Protein AF-A0A317AK28-F1 (afdb_monomer_lite)

Sequence (161 aa):
MSTTTSQIPTIPTRVSELSEKGQEAYKEDRDDYKLRLESYKIRERDYQEESNKISKMVEHILTTVTPHLQLSCCTENGTPRDWITALQDTVGVDEDEERARARERYQAALKPMRSTTNWETWLNEYDQAATRAETLEVAEVMQTQAVIDDFLGSVSKMAFY

Radius of gyration: 33.21 Å; chains: 1; bounding box: 74×64×80 Å

Organism: NCBI:txid45151

Secondary structure (DSSP, 8-state):
-------------SGGGS-HHHHHHHHHHHHHHHHHHHHHHHHHHHHHHHHHHHHHHHHHHHHHS-HHHHHHH--TT--HHHHHHHHHHHTT--HHHHHHHHHHHHHHHTSPPSSGGGHHHHHHHHHHHHHHHHHTT-TTTSSHHHHHHHHHHHHHTTTT-

Foldseek 3Di:
DDDPDPDDPDDDPDLVVDDPVSVVVVVVVVVVVVVVVVVVVVVVVVVVVVVVVQVVLVVVCVVPPDPLLCLVQVDPPDGSVSSVVSVVVCVPDDLVNQLVVLVVQLVVLLAADPDVVCVVVSVVSNVSSLVSNVSSPPPQSVDVVSSVVSNCNRVVVVVVD

Structure (mmCIF, N/CA/C/O backbone):
data_AF-A0A317AK28-F1
#
_entry.id   AF-A0A317AK28-F1
#
loop_
_atom_site.group_PDB
_atom_site.id
_atom_site.type_symbol
_atom_site.label_atom_id
_atom_site.label_alt_id
_atom_site.label_comp_id
_atom_site.label_asym_id
_atom_site.label_entity_id
_atom_site.label_seq_id
_atom_site.pdbx_PDB_ins_code
_atom_site.Cartn_x
_atom_site.Cartn_y
_atom_site.Cartn_z
_atom_site.occupancy
_atom_site.B_iso_or_equiv
_atom_site.auth_seq_id
_atom_site.auth_comp_id
_atom_site.auth_asym_id
_atom_site.auth_atom_id
_atom_site.pdbx_PDB_model_num
ATOM 1 N N . MET A 1 1 ? -48.627 47.868 46.925 1.00 38.31 1 MET A N 1
ATOM 2 C CA . MET A 1 1 ? -47.181 47.620 46.764 1.00 38.31 1 MET A CA 1
ATOM 3 C C . MET A 1 1 ? -47.005 46.126 46.585 1.00 38.31 1 MET A C 1
ATOM 5 O O . MET A 1 1 ? -47.265 45.399 47.532 1.00 38.31 1 MET A O 1
ATOM 9 N N . SER A 1 2 ? -46.664 45.675 45.379 1.00 40.75 2 SER A N 1
ATOM 10 C CA . SER A 1 2 ? -46.434 44.256 45.086 1.00 40.75 2 SER A CA 1
ATOM 11 C C . SER A 1 2 ? -44.983 44.108 44.659 1.00 40.75 2 SER A C 1
ATOM 13 O O . SER A 1 2 ? -44.612 44.515 43.563 1.00 40.75 2 SER A O 1
ATOM 15 N N . THR A 1 3 ? -44.143 43.611 45.560 1.00 40.59 3 THR A N 1
ATOM 16 C CA . THR A 1 3 ? -42.749 43.280 45.266 1.00 40.59 3 THR A CA 1
ATOM 17 C C . THR A 1 3 ? -42.708 41.876 44.682 1.00 40.59 3 THR A C 1
ATOM 19 O O . THR A 1 3 ? -42.797 40.889 45.409 1.00 40.59 3 THR A O 1
ATOM 22 N N . THR A 1 4 ? -42.612 41.788 43.357 1.00 46.34 4 THR A N 1
ATOM 23 C CA . THR A 1 4 ? -42.329 40.539 42.647 1.00 46.34 4 THR A CA 1
ATOM 24 C C . THR A 1 4 ? -40.865 40.183 42.886 1.00 46.34 4 THR A C 1
ATOM 26 O O . THR A 1 4 ? -39.969 40.724 42.240 1.00 46.34 4 THR A O 1
ATOM 29 N N . THR A 1 5 ? -40.604 39.305 43.853 1.00 51.06 5 THR A N 1
ATOM 30 C CA . THR A 1 5 ? -39.275 38.724 44.059 1.00 51.06 5 THR A CA 1
ATOM 31 C C . THR A 1 5 ? -38.961 37.819 42.871 1.00 51.06 5 THR A C 1
ATOM 33 O O . THR A 1 5 ? -39.520 36.732 42.745 1.00 51.06 5 THR A O 1
ATOM 36 N N . SER A 1 6 ? -38.086 38.282 41.980 1.00 48.97 6 SER A N 1
ATOM 37 C CA . SER A 1 6 ? -37.536 37.482 40.886 1.00 48.97 6 SER A CA 1
ATOM 38 C C . SER A 1 6 ? -36.664 36.372 41.481 1.00 48.97 6 SER A C 1
ATOM 40 O O . SER A 1 6 ? -35.511 36.610 41.835 1.00 48.97 6 SER A O 1
ATOM 42 N N . GLN A 1 7 ? -37.220 35.169 41.648 1.00 58.59 7 GLN A N 1
ATOM 43 C CA . GLN A 1 7 ? -36.444 33.989 42.028 1.00 58.59 7 GLN A CA 1
ATOM 44 C C . GLN A 1 7 ? -35.518 33.620 40.868 1.00 58.59 7 GLN A C 1
ATOM 46 O O . GLN A 1 7 ? -35.971 33.247 39.788 1.00 58.59 7 GLN A O 1
ATOM 51 N N . ILE A 1 8 ? -34.212 33.751 41.091 1.00 62.38 8 ILE A N 1
ATOM 52 C CA . ILE A 1 8 ? -33.196 33.195 40.197 1.00 62.38 8 ILE A CA 1
ATOM 53 C C . ILE A 1 8 ? -33.396 31.671 40.200 1.00 62.38 8 ILE A C 1
ATOM 55 O O . ILE A 1 8 ? -33.466 31.098 41.290 1.00 62.38 8 ILE A O 1
ATOM 59 N N . PRO A 1 9 ? -33.511 31.000 39.038 1.00 66.25 9 PRO A N 1
ATOM 60 C CA . PRO A 1 9 ? -33.654 29.552 39.002 1.00 66.25 9 PRO A CA 1
ATOM 61 C C . PRO A 1 9 ? -32.407 28.906 39.607 1.00 66.25 9 PRO A C 1
ATOM 63 O O . PRO A 1 9 ? -31.311 29.011 39.054 1.00 66.25 9 PRO A O 1
ATOM 66 N N . THR A 1 10 ? -32.559 28.263 40.760 1.00 75.19 10 THR A N 1
ATOM 67 C CA . THR A 1 10 ? -31.482 27.493 41.381 1.00 75.19 10 THR A CA 1
ATOM 68 C C . THR A 1 10 ? -31.219 26.267 40.512 1.00 75.19 10 THR A C 1
ATOM 70 O O . THR A 1 10 ? -32.063 25.376 40.435 1.00 75.19 10 THR A O 1
ATOM 73 N N . ILE A 1 11 ? -30.078 26.232 39.821 1.00 82.00 11 ILE A N 1
ATOM 74 C CA . ILE A 1 11 ? -29.665 25.073 39.021 1.00 82.00 11 ILE A CA 1
ATOM 75 C C . ILE A 1 11 ? -29.180 23.983 39.991 1.00 82.00 11 ILE A C 1
ATOM 77 O O . ILE A 1 11 ? -28.231 24.241 40.736 1.00 82.00 11 ILE A O 1
ATOM 81 N N . PRO A 1 12 ? -29.795 22.787 40.002 1.00 83.06 12 PRO A N 1
ATOM 82 C CA . PRO A 1 12 ? -29.361 21.688 40.856 1.00 83.06 12 PRO A CA 1
ATOM 83 C C . PRO A 1 12 ? -27.928 21.264 40.521 1.00 83.06 12 PRO A C 1
ATOM 85 O O . PRO A 1 12 ? -27.596 21.025 39.361 1.00 83.06 12 PRO A O 1
ATOM 88 N N . THR A 1 13 ? -27.085 21.141 41.541 1.00 87.06 13 THR A N 1
ATOM 89 C CA . THR A 1 13 ? -25.691 20.674 41.416 1.00 87.06 13 THR A CA 1
ATOM 90 C C . THR A 1 13 ? -25.499 19.258 41.947 1.00 87.06 13 THR A C 1
ATOM 92 O O . THR A 1 13 ? -24.491 18.612 41.658 1.00 87.06 13 THR A O 1
ATOM 95 N N . ARG A 1 14 ? -26.471 18.751 42.714 1.00 86.38 14 ARG A N 1
ATOM 96 C CA . ARG A 1 14 ? -26.473 17.395 43.270 1.00 86.38 14 ARG A CA 1
ATOM 97 C C . ARG A 1 14 ? -27.737 16.657 42.861 1.00 86.38 14 ARG A C 1
ATOM 99 O O . ARG A 1 14 ? -28.815 17.233 42.820 1.00 86.38 14 ARG A O 1
ATOM 106 N N . VAL A 1 15 ? -27.624 15.346 42.650 1.00 86.56 15 VAL A N 1
ATOM 107 C CA . VAL A 1 15 ? -28.773 14.483 42.308 1.00 86.56 15 VAL A CA 1
ATOM 108 C C . VAL A 1 15 ? -29.871 14.565 43.374 1.00 86.56 15 VAL A C 1
ATOM 110 O O . VAL A 1 15 ? -31.049 14.581 43.044 1.00 86.56 15 VAL A O 1
ATOM 113 N N . SER A 1 16 ? -29.494 14.703 44.649 1.00 89.19 16 SER A N 1
ATOM 114 C CA . SER A 1 16 ? -30.432 14.863 45.769 1.00 89.19 16 SER A CA 1
ATOM 115 C C . SER A 1 16 ? -31.263 16.152 45.720 1.00 89.19 16 SER A C 1
ATOM 117 O O . SER A 1 16 ? -32.258 16.246 46.426 1.00 89.19 16 SER A O 1
ATOM 119 N N . GLU A 1 17 ? -30.851 17.150 44.932 1.00 90.81 17 GLU A N 1
ATOM 120 C CA . GLU A 1 17 ? -31.574 18.417 44.739 1.00 90.81 17 GLU A CA 1
ATOM 121 C C . GLU A 1 17 ? -32.626 18.315 43.617 1.00 90.81 17 GLU A C 1
ATOM 123 O O . GLU A 1 17 ? -33.400 19.248 43.407 1.00 90.81 17 GLU A O 1
ATOM 128 N N . LEU A 1 18 ? -32.672 17.187 42.895 1.00 89.81 18 LEU A N 1
ATOM 129 C CA . LEU A 1 18 ? -33.685 16.900 41.882 1.00 89.81 18 LEU A CA 1
ATOM 130 C C . LEU A 1 18 ? -34.970 16.366 42.528 1.00 89.81 18 LEU A C 1
ATOM 132 O O . LEU A 1 18 ? -34.937 15.700 43.565 1.00 89.81 18 LEU A O 1
ATOM 136 N N . SER A 1 19 ? -36.104 16.596 41.862 1.00 92.81 19 SER A N 1
ATOM 137 C CA . SER A 1 19 ? -37.358 15.896 42.168 1.00 92.81 19 SER A CA 1
ATOM 138 C C . SER A 1 19 ? -37.204 14.385 41.964 1.00 92.81 19 SER A C 1
ATOM 140 O O . SER A 1 19 ? -36.324 13.960 41.220 1.00 92.81 19 SER A O 1
ATOM 142 N N . GLU A 1 20 ? -38.081 13.561 42.546 1.00 92.19 20 GLU A N 1
ATOM 143 C CA . GLU A 1 20 ? -38.042 12.096 42.352 1.00 92.19 20 GLU A CA 1
ATOM 144 C C . GLU A 1 20 ? -38.004 11.701 40.872 1.00 92.19 20 GLU A C 1
ATOM 146 O O . GLU A 1 20 ? -37.146 10.925 40.459 1.00 92.19 20 GLU A O 1
ATOM 151 N N . LYS A 1 21 ? -38.855 12.322 40.045 1.00 93.44 21 LYS A N 1
ATOM 152 C CA . LYS A 1 21 ? -38.852 12.100 38.593 1.00 93.44 21 LYS A CA 1
ATOM 153 C C . LYS A 1 21 ? -37.516 12.492 37.946 1.00 93.44 21 LYS A C 1
ATOM 155 O O . LYS A 1 21 ? -37.061 11.829 37.021 1.00 93.44 21 LYS A O 1
ATOM 160 N N . GLY A 1 22 ? -36.888 13.570 38.420 1.00 92.31 22 GLY A N 1
ATOM 161 C CA . GLY A 1 22 ? -35.566 13.991 37.954 1.00 92.31 22 GLY A CA 1
ATOM 162 C C . GLY A 1 22 ? -34.452 13.033 38.384 1.00 92.31 22 GLY A C 1
ATOM 163 O O . GLY A 1 22 ? -33.542 12.774 37.604 1.00 92.31 22 GLY A O 1
ATOM 164 N N . GLN A 1 23 ? -34.536 12.469 39.591 1.00 94.12 23 GLN A N 1
ATOM 165 C CA . GLN A 1 23 ? -33.597 11.454 40.076 1.00 94.12 23 GLN A CA 1
ATOM 166 C C . GLN A 1 23 ? -33.708 10.154 39.272 1.00 94.12 23 GLN A C 1
ATOM 168 O O . GLN A 1 23 ? -32.688 9.542 38.955 1.00 94.12 23 GLN A O 1
ATOM 173 N N . GLU A 1 24 ? -34.930 9.752 38.919 1.00 94.69 24 GLU A N 1
ATOM 174 C CA . GLU A 1 24 ? -35.192 8.571 38.096 1.00 94.69 24 GLU A CA 1
ATOM 175 C C . GLU A 1 24 ? -34.666 8.746 36.665 1.00 94.69 24 GLU A C 1
ATOM 177 O O . GLU A 1 24 ? -33.886 7.912 36.209 1.00 94.69 24 GLU A O 1
ATOM 182 N N . ALA A 1 25 ? -34.974 9.873 36.012 1.00 93.56 25 ALA A N 1
ATOM 183 C CA . ALA A 1 25 ? -34.450 10.189 34.680 1.00 93.56 25 ALA A CA 1
ATOM 184 C C . ALA A 1 25 ? -32.912 10.261 34.665 1.00 93.56 25 ALA A C 1
ATOM 186 O O . ALA A 1 25 ? -32.266 9.670 33.806 1.00 93.56 25 ALA A O 1
ATOM 187 N N . TYR A 1 26 ? -32.304 10.908 35.668 1.00 93.94 26 TYR A N 1
ATOM 188 C CA . TYR A 1 26 ? -30.846 10.954 35.797 1.00 93.94 26 TYR A CA 1
ATOM 189 C C . TYR A 1 26 ? -30.231 9.556 35.942 1.00 93.94 26 TYR A C 1
ATOM 191 O O . TYR A 1 26 ? -29.158 9.283 35.403 1.00 93.94 26 TYR A O 1
ATOM 199 N N . LYS A 1 27 ? -30.884 8.662 36.694 1.00 95.31 27 LYS A N 1
ATOM 200 C CA . LYS A 1 27 ? -30.418 7.285 36.870 1.00 95.31 27 LYS A CA 1
ATOM 201 C C . LYS A 1 27 ? -30.471 6.512 35.550 1.00 95.31 27 LYS A C 1
ATOM 203 O O . LYS A 1 27 ? -29.493 5.836 35.239 1.00 95.31 27 LYS A O 1
ATOM 208 N N . GLU A 1 28 ? -31.564 6.632 34.801 1.00 95.81 28 GLU A N 1
ATOM 209 C CA . GLU A 1 28 ? -31.724 6.014 33.480 1.00 95.81 28 GLU A CA 1
ATOM 210 C C . GLU A 1 28 ? -30.647 6.508 32.504 1.00 95.81 28 GLU A C 1
ATOM 212 O O . GLU A 1 28 ? -29.899 5.696 31.957 1.00 95.81 28 GLU A O 1
ATOM 217 N N . ASP A 1 29 ? -30.473 7.829 32.393 1.00 96.62 29 ASP A N 1
ATOM 218 C CA . ASP A 1 29 ? -29.443 8.436 31.548 1.00 96.62 29 ASP A CA 1
ATOM 219 C C . ASP A 1 29 ? -28.045 7.950 31.939 1.00 96.62 29 ASP A C 1
ATOM 221 O O . ASP A 1 29 ? -27.254 7.546 31.088 1.00 96.62 29 ASP A O 1
ATOM 225 N N . ARG A 1 30 ? -27.718 7.957 33.236 1.00 95.69 30 ARG A N 1
ATOM 226 C CA . ARG A 1 30 ? -26.416 7.499 33.739 1.00 95.69 30 ARG A CA 1
ATOM 227 C C . ARG A 1 30 ? -26.151 6.042 33.364 1.00 95.69 30 ARG A C 1
ATOM 229 O O . ARG A 1 30 ? -25.022 5.708 32.998 1.00 95.69 30 ARG A O 1
ATOM 236 N N . ASP A 1 31 ? -27.153 5.179 33.490 1.00 96.94 31 ASP A N 1
ATOM 237 C CA . ASP A 1 31 ? -27.016 3.755 33.191 1.00 96.94 31 ASP A CA 1
ATOM 238 C C . ASP A 1 31 ? -26.850 3.528 31.673 1.00 96.94 31 ASP A C 1
ATOM 240 O O . ASP A 1 31 ? -25.971 2.763 31.265 1.00 96.94 31 ASP A O 1
ATOM 244 N N . ASP A 1 32 ? -27.573 4.279 30.836 1.00 97.56 32 ASP A N 1
ATOM 245 C CA . ASP A 1 32 ? -27.404 4.282 29.376 1.00 97.56 32 ASP A CA 1
ATOM 246 C C . ASP A 1 32 ? -26.029 4.833 28.942 1.00 97.56 32 ASP A C 1
ATOM 248 O O . ASP A 1 32 ? -25.324 4.231 28.127 1.00 97.56 32 ASP A O 1
ATOM 252 N N . TYR A 1 33 ? -25.567 5.939 29.532 1.00 97.44 33 TYR A N 1
ATOM 253 C CA . TYR A 1 33 ? -24.215 6.462 29.302 1.00 97.44 33 TYR A CA 1
ATOM 254 C C . TYR A 1 33 ? -23.136 5.453 29.686 1.00 97.44 33 TYR A C 1
ATOM 256 O O . TYR A 1 33 ? -22.165 5.280 28.946 1.00 97.44 33 TYR A O 1
ATOM 264 N N . LYS A 1 34 ? -23.301 4.761 30.818 1.00 97.75 34 LYS A N 1
ATOM 265 C CA . LYS A 1 34 ? -22.362 3.726 31.254 1.00 97.75 34 LYS A CA 1
ATOM 266 C C . LYS A 1 34 ? -22.296 2.588 30.237 1.00 97.75 34 LYS A C 1
ATOM 268 O O . LYS A 1 34 ? -21.198 2.175 29.872 1.00 97.75 34 LYS A O 1
ATOM 273 N N . LEU A 1 35 ? -23.441 2.120 29.739 1.00 97.75 35 LEU A N 1
ATOM 274 C CA . LEU A 1 35 ? -23.490 1.077 28.714 1.00 97.75 35 LEU A CA 1
ATOM 275 C C . LEU A 1 35 ? -22.810 1.523 27.410 1.00 97.75 35 LEU A C 1
ATOM 277 O O . LEU A 1 35 ? -22.002 0.782 26.844 1.00 97.75 35 LEU A O 1
ATOM 281 N N . ARG A 1 36 ? -23.083 2.752 26.953 1.00 97.81 36 ARG A N 1
ATOM 282 C CA . ARG A 1 36 ? -22.452 3.328 25.755 1.00 97.81 36 ARG A CA 1
ATOM 283 C C . ARG A 1 36 ? -20.938 3.460 25.902 1.00 97.81 36 ARG A C 1
ATOM 285 O O . ARG A 1 36 ? -20.214 3.158 24.953 1.00 97.81 36 ARG A O 1
ATOM 292 N N . LEU A 1 37 ? -20.461 3.857 27.081 1.00 97.75 37 LEU A N 1
ATOM 293 C CA . LEU A 1 37 ? -19.033 3.948 27.378 1.00 97.75 37 LEU A CA 1
ATOM 294 C C . LEU A 1 37 ? -18.354 2.574 27.323 1.00 97.75 37 LEU A C 1
ATOM 296 O O . LEU A 1 37 ? -17.290 2.449 26.723 1.00 97.75 37 LEU A O 1
ATOM 300 N N . GLU A 1 38 ? -18.969 1.534 27.890 1.00 98.12 38 GLU A N 1
ATOM 301 C CA . GLU A 1 38 ? -18.425 0.171 27.808 1.00 98.12 38 GLU A CA 1
ATOM 302 C C . GLU A 1 38 ? -18.409 -0.356 26.362 1.00 98.12 38 GLU A C 1
ATOM 304 O O . GLU A 1 38 ? -17.408 -0.915 25.916 1.00 98.12 38 GLU A O 1
ATOM 309 N N . SER A 1 39 ? -19.458 -0.091 25.574 1.00 97.81 39 SER A N 1
ATOM 310 C CA . SER A 1 39 ? -19.471 -0.408 24.136 1.00 97.81 39 SER A CA 1
ATOM 311 C C . SER A 1 39 ? -18.377 0.334 23.359 1.00 97.81 39 SER A C 1
ATOM 313 O O . SER A 1 39 ? -17.775 -0.222 22.438 1.00 97.81 39 SER A O 1
ATOM 315 N N . TYR A 1 40 ? -18.105 1.593 23.705 1.00 98.12 40 TYR A N 1
ATOM 316 C CA . TYR A 1 40 ? -17.019 2.356 23.097 1.00 98.12 40 TYR A CA 1
ATOM 317 C C . TYR A 1 40 ? -15.650 1.746 23.419 1.00 98.12 40 TYR A C 1
ATOM 319 O O . TYR A 1 40 ? -14.883 1.502 22.494 1.00 98.12 40 TYR A O 1
ATOM 327 N N . LYS A 1 41 ? -15.376 1.408 24.686 1.00 98.12 41 LYS A N 1
ATOM 328 C CA . LYS A 1 41 ? -14.111 0.767 25.093 1.00 98.12 41 LYS A CA 1
ATOM 329 C C . LYS A 1 41 ? -13.852 -0.546 24.355 1.00 98.12 41 LYS A C 1
ATOM 331 O O . LYS A 1 41 ? -12.720 -0.822 23.974 1.00 98.12 41 LYS A O 1
ATOM 336 N N . ILE A 1 42 ? -14.897 -1.352 24.148 1.00 98.19 42 ILE A N 1
ATOM 337 C CA . ILE A 1 42 ? -14.797 -2.595 23.371 1.00 98.19 42 ILE A CA 1
ATOM 338 C C . ILE A 1 42 ? -14.382 -2.282 21.930 1.00 98.19 42 ILE A C 1
ATOM 340 O O . ILE A 1 42 ? -13.407 -2.846 21.448 1.00 98.19 42 ILE A O 1
ATOM 344 N N . ARG A 1 43 ? -15.063 -1.337 21.269 1.00 98.00 43 ARG A N 1
ATOM 345 C CA . ARG A 1 43 ? -14.742 -0.944 19.886 1.00 98.00 43 ARG A CA 1
ATOM 346 C C . ARG A 1 43 ? -13.344 -0.350 19.746 1.00 98.00 43 ARG A C 1
ATOM 348 O O . ARG A 1 43 ? -12.658 -0.649 18.779 1.00 98.00 43 ARG A O 1
ATOM 355 N N . GLU A 1 44 ? -12.925 0.474 20.699 1.00 98.00 44 GLU A N 1
ATOM 356 C CA . GLU A 1 44 ? -11.584 1.061 20.728 1.00 98.00 44 GLU A CA 1
ATOM 357 C C . GLU A 1 44 ? -10.505 -0.019 20.864 1.00 98.00 44 GLU A C 1
ATOM 359 O O . GLU A 1 44 ? -9.527 -0.013 20.117 1.00 98.00 44 GLU A O 1
ATOM 364 N N . ARG A 1 45 ? -10.712 -0.995 21.757 1.00 98.19 45 ARG A N 1
ATOM 365 C CA . ARG A 1 45 ? -9.824 -2.155 21.879 1.00 98.19 45 ARG A CA 1
ATOM 366 C C . ARG A 1 45 ? -9.770 -2.952 20.576 1.00 98.19 45 ARG A C 1
ATOM 368 O O . ARG A 1 45 ? -8.676 -3.249 20.108 1.00 98.19 45 ARG A O 1
ATOM 375 N N . ASP A 1 46 ? -10.920 -3.284 19.996 1.00 98.00 46 ASP A N 1
ATOM 376 C CA . ASP A 1 46 ? -10.990 -4.095 18.776 1.00 98.00 46 ASP A CA 1
ATOM 377 C C . ASP A 1 46 ? -10.300 -3.376 17.598 1.00 98.00 46 ASP A C 1
ATOM 379 O O . ASP A 1 46 ? -9.517 -3.986 16.869 1.00 98.00 46 ASP A O 1
ATOM 383 N N . TYR A 1 47 ? -10.495 -2.058 17.479 1.00 98.12 47 TYR A N 1
ATOM 384 C CA . TYR A 1 47 ? -9.787 -1.213 16.515 1.00 98.12 47 TYR A CA 1
ATOM 385 C C . TYR A 1 47 ? -8.270 -1.227 16.737 1.00 98.12 47 TYR A C 1
ATOM 387 O O . TYR A 1 47 ? -7.501 -1.393 15.789 1.00 98.12 47 TYR A O 1
ATOM 395 N N . GLN A 1 48 ? -7.817 -1.086 17.986 1.00 98.06 48 GLN A N 1
ATOM 396 C CA . GLN A 1 48 ? -6.391 -1.115 18.298 1.00 98.06 48 GLN A CA 1
ATOM 397 C C . GLN A 1 48 ? -5.770 -2.478 17.967 1.00 98.06 48 GLN A C 1
ATOM 399 O O . GLN A 1 48 ? -4.650 -2.545 17.458 1.00 98.06 48 GLN A O 1
ATOM 404 N N . GLU A 1 49 ? -6.484 -3.573 18.230 1.00 97.94 49 GLU A N 1
ATOM 405 C CA . GLU A 1 49 ? -6.047 -4.918 17.859 1.00 97.94 49 GLU A CA 1
ATOM 406 C C . GLU A 1 49 ? -5.932 -5.093 16.342 1.00 97.94 49 GLU A C 1
ATOM 408 O O . GLU A 1 49 ? -4.949 -5.672 15.872 1.00 97.94 49 GLU A O 1
ATOM 413 N N . GLU A 1 50 ? -6.904 -4.602 15.573 1.00 96.88 50 GLU A N 1
ATOM 414 C CA . GLU A 1 50 ? -6.874 -4.649 14.109 1.00 96.88 50 GLU A CA 1
ATOM 415 C C . GLU A 1 50 ? -5.726 -3.806 13.541 1.00 96.88 50 GLU A C 1
ATOM 417 O O . GLU A 1 50 ? -4.917 -4.309 12.760 1.00 96.88 50 GLU A O 1
ATOM 422 N N . SER A 1 51 ? -5.582 -2.567 14.013 1.00 96.56 51 SER A N 1
ATOM 423 C CA . SER A 1 51 ? -4.492 -1.664 13.632 1.00 96.56 51 SER A CA 1
ATOM 424 C C . SER A 1 51 ? -3.112 -2.277 13.905 1.00 96.56 51 SER A C 1
ATOM 426 O O . SER A 1 51 ? -2.228 -2.280 13.041 1.00 96.56 51 SER A O 1
ATOM 428 N N . ASN A 1 52 ? -2.938 -2.904 15.073 1.00 97.50 52 ASN A N 1
ATOM 429 C CA . ASN A 1 52 ? -1.707 -3.613 15.414 1.00 97.50 52 ASN A CA 1
ATOM 430 C C . ASN A 1 52 ? -1.441 -4.806 14.479 1.00 97.50 52 ASN A C 1
ATOM 432 O O . ASN A 1 52 ? -0.290 -5.056 14.117 1.00 97.50 52 ASN A O 1
ATOM 436 N N . LYS A 1 53 ? -2.477 -5.562 14.087 1.00 96.00 53 LYS A N 1
ATOM 437 C CA . LYS A 1 53 ? -2.337 -6.693 13.149 1.00 96.00 53 L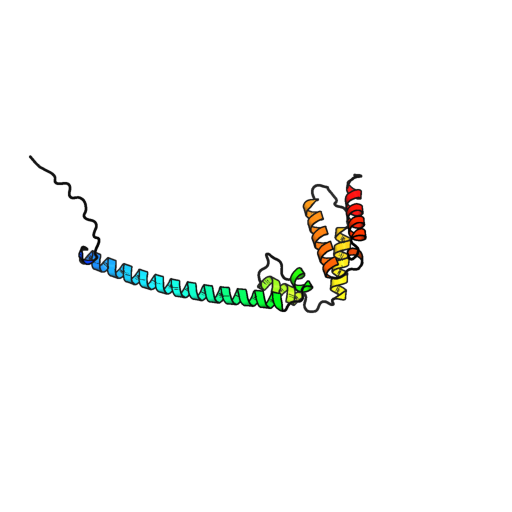YS A CA 1
ATOM 438 C C . LYS A 1 53 ? -1.934 -6.216 11.755 1.00 96.00 53 LYS A C 1
ATOM 440 O O . LYS A 1 53 ? -1.023 -6.798 11.171 1.00 96.00 53 LYS A O 1
ATOM 445 N N . ILE A 1 54 ? -2.561 -5.150 11.253 1.00 95.12 54 ILE A N 1
ATOM 446 C CA . ILE A 1 54 ? -2.212 -4.539 9.961 1.00 95.12 54 ILE A CA 1
ATOM 447 C C . ILE A 1 54 ? -0.764 -4.047 9.987 1.00 95.12 54 ILE A C 1
ATOM 449 O O . ILE A 1 54 ? -0.003 -4.357 9.075 1.00 95.12 54 ILE A O 1
ATOM 453 N N . SER A 1 55 ? -0.360 -3.360 11.057 1.00 95.44 55 SER A N 1
ATOM 454 C CA . SER A 1 55 ? 1.007 -2.846 11.203 1.00 95.44 55 SER A CA 1
ATOM 455 C C . SER A 1 55 ? 2.047 -3.970 11.159 1.00 95.44 55 SER A C 1
ATOM 457 O O . SER A 1 55 ? 3.013 -3.885 10.407 1.00 95.44 55 SER A O 1
ATOM 459 N N . LYS A 1 56 ? 1.811 -5.071 11.888 1.00 96.25 56 LYS A N 1
ATOM 460 C CA . LYS A 1 56 ? 2.680 -6.262 11.857 1.00 96.25 56 LYS A CA 1
ATOM 461 C C . LYS A 1 56 ? 2.726 -6.930 10.484 1.00 96.25 56 LYS A C 1
ATOM 463 O O . LYS A 1 56 ? 3.769 -7.434 10.087 1.00 96.25 56 LYS A O 1
ATOM 468 N N . MET A 1 57 ? 1.603 -6.965 9.767 1.00 94.44 57 MET A N 1
ATOM 469 C CA . MET A 1 57 ? 1.553 -7.512 8.410 1.00 94.44 57 MET A CA 1
ATOM 470 C C . MET A 1 57 ? 2.380 -6.662 7.440 1.00 94.44 57 MET A C 1
ATOM 472 O O . MET A 1 57 ? 3.169 -7.214 6.680 1.00 94.44 57 MET A O 1
ATOM 476 N N . VAL A 1 58 ? 2.238 -5.335 7.495 1.00 94.38 58 VAL A N 1
ATOM 477 C CA . VAL A 1 58 ? 3.037 -4.396 6.693 1.00 94.38 58 VAL A CA 1
ATOM 478 C C . VAL A 1 58 ? 4.526 -4.560 6.993 1.00 94.38 58 VAL A C 1
ATOM 480 O O . VAL A 1 58 ? 5.313 -4.743 6.071 1.00 94.38 58 VAL A O 1
ATOM 483 N N . GLU A 1 59 ? 4.909 -4.581 8.271 1.00 95.38 59 GLU A N 1
ATOM 484 C CA . GLU A 1 59 ? 6.294 -4.817 8.694 1.00 95.38 59 GLU A CA 1
ATOM 485 C C . GLU A 1 59 ? 6.834 -6.151 8.158 1.00 95.38 59 GLU A C 1
ATOM 487 O O . GLU A 1 59 ? 7.945 -6.215 7.632 1.00 95.38 59 GLU A O 1
ATOM 492 N N . HIS A 1 60 ? 6.041 -7.220 8.234 1.00 93.88 60 HIS A N 1
ATOM 493 C CA . HIS A 1 60 ? 6.441 -8.525 7.721 1.00 93.88 60 HIS A CA 1
ATOM 494 C C . HIS A 1 60 ? 6.675 -8.511 6.205 1.00 93.88 60 HIS A C 1
ATOM 496 O O . HIS A 1 60 ? 7.692 -9.025 5.743 1.00 93.88 60 HIS A O 1
ATOM 502 N N . ILE A 1 61 ? 5.779 -7.890 5.431 1.00 91.88 61 ILE A N 1
ATOM 503 C CA . ILE A 1 61 ? 5.941 -7.745 3.977 1.00 91.88 61 ILE A CA 1
ATOM 504 C C . ILE A 1 61 ? 7.235 -6.979 3.671 1.00 91.88 61 ILE A C 1
ATOM 506 O O . ILE A 1 61 ? 8.075 -7.470 2.922 1.00 91.88 61 ILE A O 1
ATOM 510 N N . LEU A 1 62 ? 7.449 -5.825 4.306 1.00 89.56 62 LEU A N 1
ATOM 511 C CA . LEU A 1 62 ? 8.616 -4.971 4.051 1.00 89.56 62 LEU A CA 1
ATOM 512 C C . LEU A 1 62 ? 9.950 -5.567 4.535 1.00 89.56 62 LEU A C 1
ATOM 514 O O . LEU A 1 62 ? 11.011 -5.126 4.103 1.00 89.56 62 LEU A O 1
ATOM 518 N N . THR A 1 63 ? 9.935 -6.561 5.424 1.00 92.19 63 THR A N 1
ATOM 519 C CA . THR A 1 63 ? 11.161 -7.221 5.916 1.00 92.19 63 THR A CA 1
ATOM 520 C C . THR A 1 63 ? 11.493 -8.519 5.186 1.00 92.19 63 THR A C 1
ATOM 522 O O . THR A 1 63 ? 12.645 -8.948 5.216 1.00 92.19 63 THR A O 1
ATOM 525 N N . THR A 1 64 ? 10.515 -9.156 4.537 1.00 89.81 64 THR A N 1
ATOM 526 C CA . THR A 1 64 ? 10.697 -10.468 3.889 1.00 89.81 64 THR A CA 1
ATOM 527 C C . THR A 1 64 ? 10.731 -10.409 2.370 1.00 89.81 64 THR A C 1
ATOM 529 O O . THR A 1 64 ? 11.381 -11.242 1.743 1.00 89.81 64 THR A O 1
ATOM 532 N N . VAL A 1 65 ? 10.053 -9.433 1.770 1.00 87.69 65 VAL A N 1
ATOM 533 C CA . VAL A 1 65 ? 10.049 -9.228 0.322 1.00 87.69 65 VAL A CA 1
ATOM 534 C C . VAL A 1 65 ? 11.376 -8.597 -0.102 1.00 87.69 65 VAL A C 1
ATOM 536 O O . VAL A 1 65 ? 11.893 -7.709 0.571 1.00 87.69 65 VAL A O 1
ATOM 539 N N . THR A 1 66 ? 11.946 -9.035 -1.222 1.00 82.88 66 THR A N 1
ATOM 540 C CA . THR A 1 66 ? 13.188 -8.465 -1.766 1.00 82.88 66 THR A CA 1
ATOM 541 C C . THR A 1 66 ? 13.006 -6.990 -2.159 1.00 82.88 66 THR A C 1
ATOM 543 O O . THR A 1 66 ? 11.918 -6.608 -2.592 1.00 82.88 66 THR A O 1
ATOM 546 N N . PRO A 1 67 ? 14.052 -6.141 -2.083 1.00 82.38 67 PRO A N 1
ATOM 547 C CA . PRO A 1 67 ? 13.926 -4.707 -2.378 1.00 82.38 67 PRO A CA 1
ATOM 548 C C . PRO A 1 67 ? 13.302 -4.393 -3.748 1.00 82.38 67 PRO A C 1
ATOM 550 O O . PRO A 1 67 ? 12.477 -3.488 -3.859 1.00 82.38 67 PRO A O 1
ATOM 553 N N . HIS A 1 68 ? 13.625 -5.180 -4.780 1.00 77.50 68 HIS A N 1
ATOM 554 C CA . HIS A 1 68 ? 13.055 -4.999 -6.119 1.00 77.50 68 HIS A CA 1
ATOM 555 C C . HIS A 1 68 ? 11.539 -5.278 -6.161 1.00 77.50 68 HIS A C 1
ATOM 557 O O . HIS A 1 68 ? 10.791 -4.565 -6.834 1.00 77.50 68 HIS A O 1
ATOM 563 N N . LEU A 1 69 ? 11.057 -6.281 -5.417 1.00 83.44 69 LEU A N 1
ATOM 564 C CA . LEU A 1 69 ? 9.629 -6.582 -5.304 1.00 83.44 69 LEU A CA 1
ATOM 565 C C . LEU A 1 69 ? 8.895 -5.532 -4.467 1.00 83.44 69 LEU A C 1
ATOM 567 O O . LEU A 1 69 ? 7.757 -5.193 -4.775 1.00 83.44 69 LEU A O 1
ATOM 571 N N . GLN A 1 70 ? 9.550 -4.952 -3.461 1.00 88.12 70 GLN A N 1
ATOM 572 C CA . GLN A 1 70 ? 8.966 -3.849 -2.696 1.00 88.12 70 GLN A CA 1
ATOM 573 C C . GLN A 1 70 ? 8.728 -2.623 -3.582 1.00 88.12 70 GLN A C 1
ATOM 575 O O . GLN A 1 7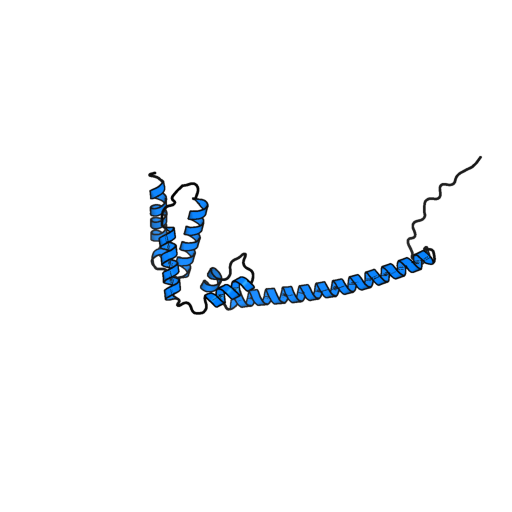0 ? 7.610 -2.122 -3.639 1.00 88.12 70 GLN A O 1
ATOM 580 N N . LEU A 1 71 ? 9.740 -2.190 -4.339 1.00 84.00 71 LEU A N 1
ATOM 581 C CA . LEU A 1 71 ? 9.622 -1.043 -5.249 1.00 84.00 71 LEU A CA 1
ATOM 582 C C . LEU A 1 71 ? 8.588 -1.265 -6.357 1.00 84.00 71 LEU A C 1
ATOM 584 O O . LEU A 1 71 ? 8.024 -0.311 -6.892 1.00 84.00 71 LEU A O 1
ATOM 588 N N . SER A 1 72 ? 8.349 -2.523 -6.726 1.00 82.12 72 SER A N 1
ATOM 589 C CA . SER A 1 72 ? 7.454 -2.860 -7.823 1.00 82.12 72 SER A CA 1
ATOM 590 C C . SER A 1 72 ? 6.016 -3.146 -7.433 1.00 82.12 72 SER A C 1
ATOM 592 O O . SER A 1 72 ? 5.117 -2.782 -8.192 1.00 82.12 72 SER A O 1
ATOM 594 N N . CYS A 1 73 ? 5.811 -3.789 -6.288 1.00 86.19 73 CYS A N 1
ATOM 595 C CA . CYS A 1 73 ? 4.516 -4.295 -5.847 1.00 86.19 73 CYS A CA 1
ATOM 596 C C . CYS A 1 73 ? 3.936 -3.485 -4.677 1.00 86.19 73 CYS A C 1
ATOM 598 O O . CYS A 1 73 ? 2.716 -3.419 -4.531 1.00 86.19 73 CYS A O 1
ATOM 600 N N . CYS A 1 74 ? 4.779 -2.849 -3.853 1.00 90.06 74 CYS A N 1
ATOM 601 C CA . CYS A 1 74 ? 4.364 -2.135 -2.642 1.00 90.06 74 CYS A CA 1
ATOM 602 C C . CYS A 1 74 ? 4.290 -0.618 -2.875 1.00 90.06 74 CYS A C 1
ATOM 604 O O . CYS A 1 74 ? 5.134 0.144 -2.408 1.00 90.06 74 CYS A O 1
ATOM 606 N N . THR A 1 75 ? 3.280 -0.163 -3.618 1.00 85.56 75 THR A N 1
ATOM 607 C CA . THR A 1 75 ? 3.092 1.268 -3.915 1.00 85.56 75 THR A CA 1
ATOM 608 C C . THR A 1 75 ? 2.729 2.076 -2.663 1.00 85.56 75 THR A C 1
ATOM 610 O O . THR A 1 75 ? 1.945 1.614 -1.835 1.00 85.56 75 THR A O 1
ATOM 613 N N . GLU A 1 76 ? 3.229 3.313 -2.548 1.00 80.75 76 GLU A N 1
ATOM 614 C CA . GLU A 1 76 ? 3.022 4.180 -1.366 1.00 80.75 76 GLU A CA 1
ATOM 615 C C . GLU A 1 76 ? 1.542 4.424 -1.024 1.00 80.75 76 GLU A C 1
ATOM 617 O O . GLU A 1 76 ? 1.182 4.549 0.143 1.00 80.75 76 GLU A O 1
ATOM 622 N N . ASN A 1 77 ? 0.677 4.453 -2.042 1.00 83.25 77 ASN A N 1
ATOM 623 C CA . ASN A 1 77 ? -0.767 4.661 -1.894 1.00 83.25 77 ASN A CA 1
ATOM 624 C C . ASN A 1 77 ? -1.583 3.357 -1.974 1.00 83.25 77 ASN A C 1
ATOM 626 O O . ASN A 1 77 ? -2.813 3.403 -1.982 1.00 83.25 77 ASN A O 1
ATOM 630 N N . GLY A 1 78 ? -0.920 2.205 -2.091 1.00 84.06 78 GLY A N 1
ATOM 631 C CA . GLY A 1 78 ? -1.571 0.901 -2.173 1.00 84.06 78 GLY A CA 1
ATOM 632 C C . GLY A 1 78 ? -1.968 0.375 -0.800 1.00 84.06 78 GLY A C 1
ATOM 633 O O . GLY A 1 78 ? -1.307 0.633 0.207 1.00 84.06 78 GLY A O 1
ATOM 634 N N . THR A 1 79 ? -3.050 -0.398 -0.744 1.00 92.12 79 THR A N 1
ATOM 635 C CA . THR A 1 79 ? -3.379 -1.138 0.475 1.00 92.12 79 THR A CA 1
ATOM 636 C C . THR A 1 79 ? -2.490 -2.381 0.590 1.00 92.12 79 THR A C 1
ATOM 638 O O . THR A 1 79 ? -2.060 -2.925 -0.429 1.00 92.12 79 THR A O 1
ATOM 641 N N . PRO A 1 80 ? -2.284 -2.938 1.800 1.00 91.94 80 PRO A N 1
ATOM 642 C CA . PRO A 1 80 ? -1.558 -4.201 1.947 1.00 91.94 80 PRO A CA 1
ATOM 643 C C . PRO A 1 80 ? -2.152 -5.347 1.114 1.00 91.94 80 PRO A C 1
ATOM 645 O O . PRO A 1 80 ? -1.446 -6.276 0.734 1.00 91.94 80 PRO A O 1
ATOM 648 N N . ARG A 1 81 ? -3.454 -5.287 0.807 1.00 92.06 81 ARG A N 1
ATOM 649 C CA . ARG A 1 81 ? -4.124 -6.266 -0.051 1.00 92.06 81 ARG A CA 1
ATOM 650 C C . ARG A 1 81 ? -3.716 -6.123 -1.515 1.00 92.06 81 ARG A C 1
ATOM 652 O O . ARG A 1 81 ? -3.502 -7.138 -2.177 1.00 92.06 81 ARG A O 1
ATOM 659 N N . ASP A 1 82 ? -3.590 -4.890 -1.997 1.00 93.00 82 ASP A N 1
ATOM 660 C CA . ASP A 1 82 ? -3.100 -4.608 -3.349 1.00 93.00 82 ASP A CA 1
ATOM 661 C C . ASP A 1 82 ? -1.655 -5.087 -3.486 1.00 93.00 82 ASP A C 1
ATOM 663 O O . ASP A 1 82 ? -1.321 -5.755 -4.460 1.00 93.00 82 ASP A O 1
ATOM 667 N N . TRP A 1 83 ? -0.833 -4.851 -2.457 1.00 93.75 83 TRP A N 1
ATOM 668 C CA . TRP A 1 83 ? 0.550 -5.327 -2.418 1.00 93.75 83 TRP A CA 1
ATOM 669 C C . TRP A 1 83 ? 0.629 -6.850 -2.475 1.00 93.75 83 TRP A C 1
ATOM 671 O O . TRP A 1 83 ? 1.370 -7.389 -3.287 1.00 93.75 83 TRP A O 1
ATOM 681 N N . ILE A 1 84 ? -0.158 -7.562 -1.658 1.00 91.19 84 ILE A N 1
ATOM 682 C CA . ILE A 1 84 ? -0.197 -9.034 -1.681 1.00 91.19 84 ILE A CA 1
ATOM 683 C C . ILE A 1 84 ? -0.633 -9.549 -3.055 1.00 91.19 84 ILE A C 1
ATOM 685 O O . ILE A 1 84 ? -0.053 -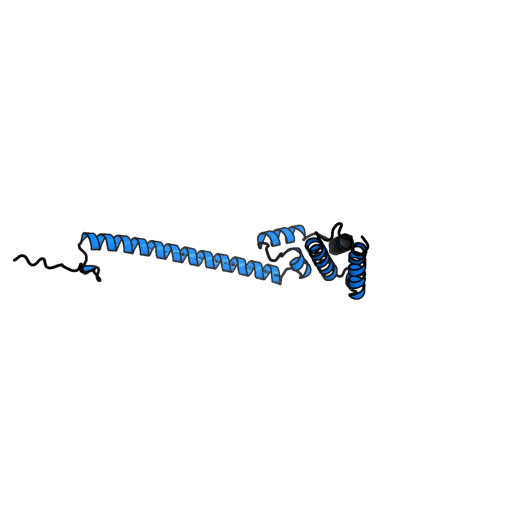10.514 -3.541 1.00 91.19 84 ILE A O 1
ATOM 689 N N . THR A 1 85 ? -1.621 -8.911 -3.684 1.00 90.56 85 THR A N 1
ATOM 690 C CA . THR A 1 85 ? -2.104 -9.309 -5.016 1.00 90.56 85 THR A CA 1
ATOM 691 C C . THR A 1 85 ? -1.009 -9.114 -6.068 1.00 90.56 85 THR A C 1
ATOM 693 O O . THR A 1 85 ? -0.688 -10.048 -6.793 1.00 90.56 85 THR A O 1
ATOM 696 N N . ALA A 1 86 ? -0.350 -7.952 -6.081 1.00 89.31 86 ALA A N 1
ATOM 697 C CA . ALA A 1 86 ? 0.761 -7.676 -6.991 1.00 89.31 86 ALA A CA 1
ATOM 698 C C . ALA A 1 86 ? 1.952 -8.622 -6.763 1.00 89.31 86 ALA A C 1
ATOM 700 O O . ALA A 1 86 ? 2.558 -9.107 -7.718 1.00 89.31 86 ALA A O 1
ATOM 701 N N . LEU A 1 87 ? 2.260 -8.937 -5.501 1.00 89.06 87 LEU A N 1
ATOM 702 C CA . LEU A 1 87 ? 3.280 -9.925 -5.158 1.00 89.06 87 LEU A CA 1
ATOM 703 C C . LEU A 1 87 ? 2.894 -11.312 -5.679 1.00 89.06 87 LEU A C 1
ATOM 705 O O . LEU A 1 87 ? 3.731 -11.977 -6.272 1.00 89.06 87 LEU A O 1
ATOM 709 N N . GLN A 1 88 ? 1.642 -11.742 -5.510 1.00 87.25 88 GLN A N 1
ATOM 710 C CA . GLN A 1 88 ? 1.157 -13.022 -6.038 1.00 87.25 88 GLN A CA 1
ATOM 711 C C . GLN A 1 88 ? 1.249 -13.096 -7.563 1.00 87.25 88 GLN A C 1
ATOM 713 O O . GLN A 1 88 ? 1.678 -14.124 -8.080 1.00 87.25 88 GLN A O 1
ATOM 718 N N . ASP A 1 89 ? 0.909 -12.014 -8.263 1.00 83.06 89 ASP A N 1
ATOM 719 C CA . ASP A 1 89 ? 1.001 -11.938 -9.724 1.00 83.06 89 ASP A CA 1
ATOM 720 C C . ASP A 1 89 ? 2.458 -11.950 -10.221 1.00 83.06 89 ASP A C 1
ATOM 722 O O . ASP A 1 89 ? 2.738 -12.390 -11.336 1.00 83.06 89 ASP A O 1
ATOM 726 N N . THR A 1 90 ? 3.395 -11.480 -9.392 1.00 77.56 90 THR A N 1
ATOM 727 C CA . THR A 1 90 ? 4.824 -11.396 -9.734 1.00 77.56 90 THR A CA 1
ATOM 728 C C . THR A 1 90 ? 5.598 -12.657 -9.334 1.00 77.56 90 THR A C 1
ATOM 730 O O . THR A 1 90 ? 6.595 -13.000 -9.971 1.00 77.56 90 THR A O 1
ATOM 733 N N . VAL A 1 91 ? 5.144 -13.394 -8.311 1.00 64.75 91 VAL A N 1
ATOM 734 C CA . VAL A 1 91 ? 5.734 -14.677 -7.896 1.00 64.75 91 VAL A CA 1
ATOM 735 C C . VAL A 1 91 ? 5.512 -15.713 -9.004 1.00 64.75 91 VAL A C 1
ATOM 737 O O . VAL A 1 91 ? 4.442 -16.299 -9.138 1.00 64.75 91 VAL A O 1
ATOM 740 N N . GLY A 1 92 ? 6.554 -15.938 -9.805 1.00 60.06 92 GLY A N 1
ATOM 741 C CA . GLY A 1 92 ? 6.529 -16.816 -10.980 1.00 60.06 92 GLY A CA 1
ATOM 742 C C . GLY A 1 92 ? 7.077 -16.170 -12.253 1.00 60.06 92 GLY A C 1
ATOM 743 O O . GLY A 1 92 ? 7.246 -16.869 -13.249 1.00 60.06 92 GLY A O 1
ATOM 744 N N . VAL A 1 93 ? 7.377 -14.869 -12.221 1.00 59.53 93 VAL A N 1
ATOM 745 C CA . VAL A 1 93 ? 8.082 -14.163 -13.293 1.00 59.53 93 VAL A CA 1
ATOM 746 C C . VAL A 1 93 ? 9.589 -14.379 -13.137 1.00 59.53 93 VAL A C 1
ATOM 748 O O . VAL A 1 93 ? 10.144 -14.140 -12.066 1.00 59.53 93 VAL A O 1
ATOM 751 N N . ASP A 1 94 ? 10.242 -14.824 -14.208 1.00 70.56 94 ASP A N 1
ATOM 752 C CA . ASP A 1 94 ? 11.699 -14.952 -14.298 1.00 70.56 94 ASP A CA 1
ATOM 753 C C . ASP A 1 94 ? 12.379 -13.572 -14.161 1.00 70.56 94 ASP A C 1
ATOM 755 O O . ASP A 1 94 ? 11.944 -12.601 -14.785 1.00 70.56 94 ASP A O 1
ATOM 759 N N . GLU A 1 95 ? 13.447 -13.462 -13.363 1.00 70.69 95 GLU A N 1
ATOM 760 C CA . GLU A 1 95 ? 14.183 -12.196 -13.178 1.00 70.69 95 GLU A CA 1
ATOM 761 C C . GLU A 1 95 ? 14.675 -11.633 -14.519 1.00 70.69 95 GLU A C 1
ATOM 763 O O . GLU A 1 95 ? 14.698 -10.416 -14.725 1.00 70.69 95 GLU A O 1
ATOM 768 N N . ASP A 1 96 ? 15.018 -12.517 -15.458 1.00 76.38 96 ASP A N 1
ATOM 769 C CA . ASP A 1 96 ? 15.430 -12.140 -16.807 1.00 76.38 96 ASP A CA 1
ATOM 770 C C . ASP A 1 96 ? 14.274 -11.549 -17.626 1.00 76.38 96 ASP A C 1
ATOM 772 O O . ASP A 1 96 ? 14.473 -10.588 -18.376 1.00 76.38 96 ASP A O 1
ATOM 776 N N . GLU A 1 97 ? 13.054 -12.060 -17.447 1.00 80.31 97 GLU A N 1
ATOM 777 C CA . GLU A 1 97 ? 11.859 -11.520 -18.092 1.00 80.31 97 GLU A CA 1
ATOM 778 C C . GLU A 1 97 ? 11.511 -10.138 -17.527 1.00 80.31 97 GLU A C 1
ATOM 780 O O . GLU A 1 97 ? 11.223 -9.208 -18.282 1.00 80.31 97 GLU A O 1
ATOM 785 N N . GLU A 1 98 ? 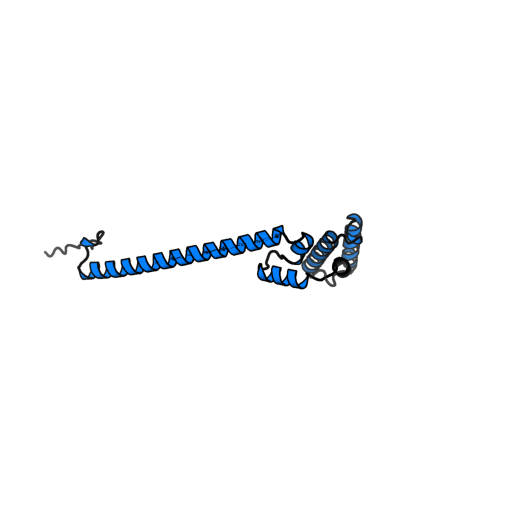11.607 -9.954 -16.210 1.00 77.62 98 GLU A N 1
ATOM 786 C CA . GLU A 1 98 ? 11.350 -8.655 -15.587 1.00 77.62 98 GLU A CA 1
ATOM 787 C C . GLU A 1 98 ? 12.410 -7.617 -15.980 1.00 77.62 98 GLU A C 1
ATOM 789 O O . GLU A 1 98 ? 12.073 -6.470 -16.294 1.00 77.62 98 GLU A O 1
ATOM 794 N N . ARG A 1 99 ? 13.683 -8.024 -16.072 1.00 83.38 99 ARG A N 1
ATOM 795 C CA . ARG A 1 99 ? 14.756 -7.172 -16.599 1.00 83.38 99 ARG A CA 1
ATOM 796 C C . ARG A 1 99 ? 14.500 -6.788 -18.057 1.00 83.38 99 ARG A C 1
ATOM 798 O O . ARG A 1 99 ? 14.699 -5.629 -18.426 1.00 83.38 99 ARG A O 1
ATOM 805 N N . ALA A 1 100 ? 14.023 -7.721 -18.884 1.00 85.81 100 ALA A N 1
ATOM 806 C CA . ALA A 1 100 ? 13.647 -7.438 -20.268 1.00 85.81 100 ALA A CA 1
ATOM 807 C C . ALA A 1 100 ? 12.483 -6.436 -20.351 1.00 85.81 100 ALA A C 1
ATOM 809 O O . ALA A 1 100 ? 12.570 -5.456 -21.092 1.00 85.81 100 ALA A O 1
ATOM 810 N N . ARG A 1 101 ? 11.438 -6.606 -19.532 1.00 85.56 101 ARG A N 1
ATOM 811 C CA . ARG A 1 101 ? 10.299 -5.674 -19.470 1.00 85.56 101 ARG A CA 1
ATOM 812 C C . ARG A 1 101 ? 10.706 -4.283 -18.990 1.00 85.56 101 ARG A C 1
ATOM 814 O O . ARG A 1 101 ? 10.254 -3.284 -19.552 1.00 85.56 101 ARG A O 1
ATOM 821 N N . ALA A 1 102 ? 11.584 -4.194 -17.992 1.00 87.81 102 ALA A N 1
ATOM 822 C CA . ALA A 1 102 ? 12.111 -2.918 -17.514 1.00 87.81 102 ALA A CA 1
ATOM 823 C C . ALA A 1 102 ? 12.927 -2.198 -18.596 1.00 87.81 102 ALA A C 1
ATOM 825 O O . ALA A 1 102 ? 12.736 -1.000 -18.817 1.00 87.81 102 ALA A O 1
ATOM 826 N N . ARG A 1 103 ? 13.762 -2.941 -19.333 1.00 91.62 103 ARG A N 1
ATOM 827 C CA . ARG A 1 103 ? 14.510 -2.427 -20.486 1.00 91.62 103 ARG A CA 1
ATOM 828 C C . ARG A 1 103 ? 13.582 -1.904 -21.580 1.00 91.62 103 ARG A C 1
ATOM 830 O O . ARG A 1 103 ? 13.781 -0.792 -22.062 1.00 91.62 103 ARG A O 1
ATOM 837 N N . GLU A 1 104 ? 12.547 -2.658 -21.948 1.00 92.00 104 GLU A N 1
ATOM 838 C CA . GLU A 1 104 ? 11.559 -2.223 -22.945 1.00 92.00 104 GLU A CA 1
ATOM 839 C C . GLU A 1 104 ? 10.821 -0.954 -22.514 1.00 92.00 104 GLU A C 1
ATOM 841 O O . GLU A 1 104 ? 10.632 -0.039 -23.320 1.00 92.00 104 GLU A O 1
ATOM 846 N N . ARG A 1 105 ? 10.433 -0.867 -21.237 1.00 90.31 105 ARG A N 1
ATOM 847 C CA . ARG A 1 105 ? 9.732 0.299 -20.692 1.00 90.31 105 ARG A CA 1
ATOM 848 C C . ARG A 1 105 ? 10.619 1.542 -20.676 1.00 90.31 105 ARG A C 1
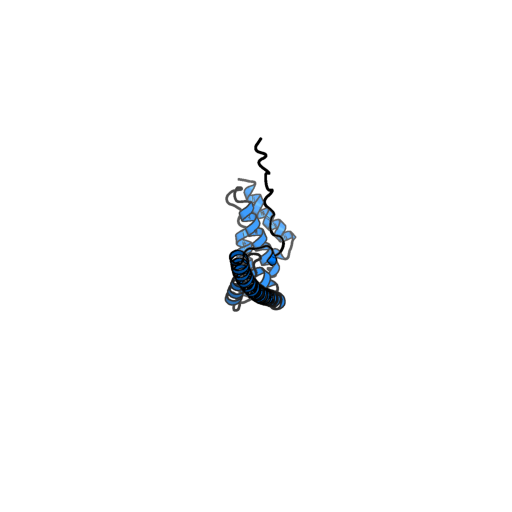ATOM 850 O O . ARG A 1 105 ? 10.152 2.609 -21.066 1.00 90.31 105 ARG A O 1
ATOM 857 N N . TYR A 1 106 ? 11.891 1.396 -20.306 1.00 93.19 106 TYR A N 1
ATOM 858 C CA . TYR A 1 106 ? 12.876 2.475 -20.392 1.00 93.19 106 TYR A CA 1
ATOM 859 C C . TYR A 1 106 ? 13.042 2.972 -21.834 1.00 93.19 106 TYR A C 1
ATOM 861 O O . TYR A 1 106 ? 12.854 4.155 -22.112 1.00 93.19 106 TYR A O 1
ATOM 869 N N . GLN A 1 107 ? 13.261 2.058 -22.783 1.00 92.31 107 GLN A N 1
ATOM 870 C CA . GLN A 1 107 ? 13.383 2.394 -24.207 1.00 92.31 107 GLN A CA 1
ATOM 871 C C . GLN A 1 107 ? 12.113 3.054 -24.773 1.00 92.31 107 GLN A C 1
ATOM 873 O O . GLN A 1 107 ? 12.180 3.930 -25.637 1.00 92.31 107 GLN A O 1
ATOM 878 N N . ALA A 1 108 ? 10.933 2.664 -24.287 1.00 91.25 108 ALA A N 1
ATOM 879 C CA . ALA A 1 108 ? 9.680 3.306 -24.665 1.00 91.25 108 ALA A CA 1
ATOM 880 C C . ALA A 1 108 ? 9.573 4.744 -24.131 1.00 91.25 108 ALA A C 1
ATOM 882 O O . ALA A 1 108 ? 9.072 5.603 -24.860 1.00 91.25 108 ALA A O 1
ATOM 883 N N . ALA A 1 109 ? 10.063 5.012 -22.916 1.00 91.69 109 ALA A N 1
ATOM 884 C CA . ALA A 1 109 ? 10.049 6.338 -22.299 1.00 91.69 109 ALA A CA 1
ATOM 885 C C . ALA A 1 109 ? 11.033 7.326 -22.957 1.00 91.69 109 ALA A C 1
ATOM 887 O O . ALA A 1 109 ? 10.779 8.528 -22.969 1.00 91.69 109 ALA A O 1
ATOM 888 N N . LEU A 1 110 ? 12.092 6.832 -23.611 1.00 91.81 110 LEU A N 1
ATOM 889 C CA . LEU A 1 110 ? 13.001 7.645 -24.441 1.00 91.81 110 LEU A CA 1
ATOM 890 C C . LEU A 1 110 ? 12.350 8.218 -25.707 1.00 91.81 110 LEU A C 1
ATOM 892 O O . LEU A 1 110 ? 12.943 9.020 -26.434 1.00 91.81 110 LEU A O 1
ATOM 896 N N . LYS A 1 111 ? 11.120 7.810 -26.026 1.00 89.62 111 LYS A N 1
ATOM 897 C CA . LYS A 1 111 ? 10.395 8.415 -27.141 1.00 89.62 111 LYS A CA 1
ATOM 898 C C . LYS A 1 111 ? 10.091 9.876 -26.797 1.00 89.62 111 LYS A C 1
ATOM 900 O O . LYS A 1 111 ? 9.478 10.127 -25.761 1.00 89.62 111 LYS A O 1
ATOM 905 N N . PRO A 1 112 ? 10.461 10.836 -27.666 1.00 85.25 112 PRO A N 1
ATOM 906 C CA . PRO A 1 112 ? 10.159 12.240 -27.434 1.00 85.25 112 PRO A CA 1
ATOM 907 C C . PRO A 1 112 ? 8.658 12.462 -27.270 1.00 85.25 112 PRO A C 1
ATOM 909 O O . PRO A 1 112 ? 7.838 11.817 -27.935 1.00 85.25 112 PRO A O 1
ATOM 912 N N . MET A 1 113 ? 8.304 13.416 -26.415 1.00 84.75 113 MET A N 1
ATOM 913 C CA . MET A 1 113 ? 6.929 13.888 -26.284 1.00 84.75 113 MET A CA 1
ATOM 914 C C . MET A 1 113 ? 6.372 14.341 -27.630 1.00 84.75 113 MET A C 1
ATOM 916 O O . MET A 1 113 ? 7.091 14.812 -28.495 1.00 84.75 113 MET A O 1
ATOM 920 N N . ARG A 1 114 ? 5.056 14.250 -27.818 1.00 80.81 114 ARG A N 1
ATOM 921 C CA . ARG A 1 114 ? 4.421 14.808 -29.028 1.00 80.81 114 ARG A CA 1
ATOM 922 C C . ARG A 1 114 ? 4.117 16.301 -28.908 1.00 80.81 114 ARG A C 1
ATOM 924 O O . ARG A 1 114 ? 3.939 16.967 -29.917 1.00 80.81 114 ARG A O 1
ATOM 931 N N . SER A 1 115 ? 4.010 16.802 -27.679 1.00 81.81 115 SER A N 1
ATOM 932 C CA . SER A 1 115 ? 3.685 18.188 -27.347 1.00 81.81 115 SER A CA 1
ATOM 933 C C . SER A 1 115 ? 4.333 18.548 -26.015 1.00 81.81 115 SER A C 1
ATOM 935 O O . SER A 1 115 ? 4.353 17.727 -25.096 1.00 81.81 115 SER A O 1
ATOM 937 N N . THR A 1 116 ? 4.810 19.785 -25.890 1.00 81.50 116 THR A N 1
ATOM 938 C CA . THR A 1 116 ? 5.414 20.320 -24.659 1.00 81.50 116 THR A CA 1
ATOM 939 C C . THR A 1 116 ? 4.419 20.434 -23.504 1.00 81.50 116 THR A C 1
ATOM 941 O O . THR A 1 116 ? 4.819 20.449 -22.346 1.00 81.50 116 THR A O 1
ATOM 944 N N . THR A 1 117 ? 3.114 20.431 -23.790 1.00 85.12 117 THR A N 1
ATOM 945 C CA . THR A 1 117 ? 2.051 20.399 -22.772 1.00 85.12 117 THR A CA 1
ATOM 946 C C . THR A 1 117 ? 2.046 19.120 -21.938 1.00 85.12 117 THR A C 1
ATOM 948 O O . THR A 1 117 ? 1.497 19.119 -20.844 1.00 85.12 117 THR A O 1
ATOM 951 N N . ASN A 1 118 ? 2.655 18.038 -22.434 1.00 86.00 118 ASN A N 1
ATOM 952 C CA . ASN A 1 118 ? 2.696 16.741 -21.752 1.00 86.00 118 ASN A CA 1
ATOM 953 C C . ASN A 1 118 ? 4.004 16.532 -20.971 1.00 86.00 118 ASN A C 1
ATOM 955 O O . ASN A 1 118 ? 4.322 15.400 -20.611 1.00 86.00 118 ASN A O 1
ATOM 959 N N . TRP A 1 119 ? 4.761 17.611 -20.737 1.00 87.50 119 TRP A N 1
ATOM 960 C CA . TRP A 1 119 ? 6.073 17.577 -20.093 1.00 87.50 119 TRP A CA 1
ATOM 961 C C . TRP A 1 119 ? 6.072 16.828 -18.765 1.00 87.50 119 TRP A C 1
ATOM 963 O O . TRP A 1 119 ? 6.852 15.899 -18.587 1.00 87.50 119 TRP A O 1
ATOM 973 N N . GLU A 1 120 ? 5.174 17.197 -17.855 1.00 87.88 120 GLU A N 1
ATOM 974 C CA . GLU A 1 120 ? 5.126 16.605 -16.517 1.00 87.88 120 GLU A CA 1
ATOM 975 C C . GLU A 1 120 ? 4.805 15.109 -16.564 1.00 87.88 120 GLU A C 1
ATOM 977 O O . GLU A 1 120 ? 5.440 14.317 -15.873 1.00 87.88 120 GLU A O 1
ATOM 982 N N . THR A 1 121 ? 3.857 14.708 -17.415 1.00 88.06 121 THR A N 1
ATOM 983 C CA . THR A 1 121 ? 3.477 13.300 -17.574 1.00 88.06 121 THR A CA 1
ATOM 984 C C . THR A 1 121 ? 4.631 12.476 -18.127 1.00 88.06 121 THR A C 1
ATOM 986 O O . THR A 1 121 ? 4.955 11.432 -17.571 1.00 88.06 121 THR A O 1
ATOM 989 N N . TRP A 1 122 ? 5.282 12.957 -19.186 1.00 91.56 122 TRP A N 1
ATOM 990 C CA . TRP A 1 122 ? 6.411 12.252 -19.785 1.00 91.56 122 TRP A CA 1
ATOM 991 C C . TRP A 1 122 ? 7.619 12.189 -18.854 1.00 91.56 122 TRP A C 1
ATOM 993 O O . TRP A 1 122 ? 8.251 11.143 -18.760 1.00 91.56 122 TRP A O 1
ATOM 1003 N N . LEU A 1 123 ? 7.925 13.277 -18.140 1.00 90.31 123 LEU A N 1
ATOM 1004 C CA . LEU A 1 123 ? 9.044 13.302 -17.201 1.00 90.31 123 LEU A CA 1
ATOM 1005 C C . LEU A 1 123 ? 8.832 12.290 -16.073 1.00 90.31 123 LEU A C 1
ATOM 1007 O O . LEU A 1 123 ? 9.764 11.577 -15.723 1.00 90.31 123 LEU A O 1
ATOM 1011 N N . ASN A 1 124 ? 7.608 12.189 -15.553 1.00 88.19 124 ASN A N 1
ATOM 1012 C CA . ASN A 1 124 ? 7.262 11.204 -14.532 1.00 88.19 124 ASN A CA 1
ATOM 1013 C C . ASN A 1 124 ? 7.363 9.761 -15.068 1.00 88.19 124 ASN A C 1
ATOM 1015 O O . ASN A 1 124 ? 7.894 8.880 -14.398 1.00 88.19 124 ASN A O 1
ATOM 1019 N N . GLU A 1 125 ? 6.903 9.513 -16.300 1.00 87.88 125 GLU A N 1
ATOM 1020 C CA . GLU A 1 125 ? 7.050 8.203 -16.950 1.00 87.88 125 GLU A CA 1
ATOM 1021 C C . GLU A 1 125 ? 8.521 7.829 -17.185 1.00 87.88 125 GLU A C 1
ATOM 1023 O O . GLU A 1 125 ? 8.903 6.681 -16.949 1.00 87.88 125 GLU A O 1
ATOM 1028 N N . TYR A 1 126 ? 9.343 8.785 -17.624 1.00 91.88 126 TYR A N 1
ATOM 1029 C CA . TYR A 1 126 ? 10.780 8.604 -17.814 1.00 91.88 126 TYR A CA 1
ATOM 1030 C C . TYR A 1 126 ? 11.495 8.313 -16.496 1.00 91.88 126 TYR A C 1
ATOM 1032 O O . TYR A 1 126 ? 12.220 7.323 -16.420 1.00 91.88 126 TYR A O 1
ATOM 1040 N N . ASP A 1 127 ? 11.264 9.131 -15.468 1.00 89.88 127 ASP A N 1
ATOM 1041 C CA . ASP A 1 127 ? 11.875 8.981 -14.145 1.00 89.88 127 ASP A CA 1
ATOM 1042 C C . ASP A 1 127 ? 11.540 7.609 -13.548 1.00 89.88 127 ASP A C 1
ATOM 1044 O O . ASP A 1 127 ? 12.433 6.815 -13.254 1.00 89.88 127 ASP A O 1
ATOM 1048 N N . GLN A 1 128 ? 10.252 7.247 -13.533 1.00 86.69 128 GLN A N 1
ATOM 1049 C CA . GLN A 1 128 ? 9.804 5.939 -13.059 1.00 86.69 128 GLN A CA 1
ATOM 1050 C C . GLN A 1 128 ? 10.444 4.781 -13.843 1.00 86.69 128 GLN A C 1
ATOM 1052 O O . GLN A 1 128 ? 10.835 3.773 -13.249 1.00 86.69 128 GLN A O 1
ATOM 1057 N N . ALA A 1 129 ? 10.538 4.887 -15.172 1.00 89.88 129 ALA A N 1
ATOM 1058 C CA . ALA A 1 129 ? 11.124 3.839 -16.002 1.00 89.88 129 ALA A CA 1
ATOM 1059 C C . ALA A 1 129 ? 12.643 3.717 -15.803 1.00 89.88 129 ALA A C 1
ATOM 1061 O O . ALA A 1 129 ? 13.151 2.597 -15.733 1.00 89.88 129 ALA A O 1
ATOM 1062 N N . ALA A 1 130 ? 13.354 4.840 -15.675 1.00 89.06 130 ALA A N 1
ATOM 1063 C CA . ALA A 1 130 ? 14.791 4.879 -15.430 1.00 89.06 130 ALA A CA 1
ATOM 1064 C C . ALA A 1 130 ? 15.135 4.285 -14.058 1.00 89.06 130 ALA A C 1
ATOM 1066 O O . ALA A 1 130 ? 15.947 3.365 -13.987 1.00 89.06 130 ALA A O 1
ATOM 1067 N N . THR A 1 131 ? 14.447 4.707 -12.991 1.00 87.62 131 THR A N 1
ATOM 1068 C CA . THR A 1 131 ? 14.632 4.153 -11.638 1.00 87.62 131 THR A CA 1
ATOM 1069 C C . THR A 1 131 ? 14.348 2.651 -11.595 1.00 87.62 131 THR A C 1
ATOM 1071 O O . THR A 1 131 ? 15.080 1.882 -10.967 1.00 87.62 131 THR A O 1
ATOM 1074 N N . ARG A 1 132 ? 13.299 2.194 -12.290 1.00 84.38 132 ARG A N 1
ATOM 1075 C CA . ARG A 1 132 ? 12.951 0.767 -12.372 1.00 84.38 132 ARG A CA 1
ATOM 1076 C C . ARG A 1 132 ? 14.028 -0.041 -13.100 1.00 84.38 132 ARG A C 1
ATOM 1078 O O . ARG A 1 132 ? 14.394 -1.116 -12.632 1.00 84.38 132 ARG A O 1
ATOM 1085 N N . ALA A 1 133 ? 14.520 0.460 -14.231 1.00 88.81 133 ALA A N 1
ATOM 1086 C CA . ALA A 1 133 ? 15.589 -0.179 -14.992 1.00 88.81 133 ALA A CA 1
ATOM 1087 C C . ALA A 1 133 ? 16.908 -0.205 -14.200 1.00 88.81 133 ALA A C 1
ATOM 1089 O O . ALA A 1 133 ? 17.628 -1.201 -14.253 1.00 88.81 133 ALA A O 1
ATOM 1090 N N . GLU A 1 134 ? 17.192 0.847 -13.424 1.00 87.94 134 GLU A N 1
ATOM 1091 C CA . GLU A 1 134 ? 18.383 0.939 -12.575 1.00 87.94 134 GLU A CA 1
ATOM 1092 C C . GLU A 1 134 ? 18.326 -0.105 -11.458 1.00 87.94 134 GLU A C 1
ATOM 1094 O O . GLU A 1 134 ? 19.264 -0.874 -11.266 1.00 87.94 134 GLU A O 1
ATOM 1099 N N . THR A 1 135 ? 17.172 -0.215 -10.802 1.00 84.69 135 THR A N 1
ATOM 1100 C CA . THR A 1 135 ? 16.917 -1.197 -9.736 1.00 84.69 135 THR A CA 1
ATOM 1101 C C . THR A 1 135 ? 17.120 -2.646 -10.198 1.00 84.69 135 THR A C 1
ATOM 1103 O O . THR A 1 135 ? 17.500 -3.499 -9.400 1.00 84.69 135 THR A O 1
ATOM 1106 N N . LEU A 1 136 ? 16.854 -2.940 -11.474 1.00 85.19 136 LEU A N 1
ATOM 1107 C CA . LEU A 1 136 ? 16.987 -4.277 -12.071 1.00 85.19 136 LEU A CA 1
ATOM 1108 C C . LEU A 1 136 ? 18.322 -4.484 -12.805 1.00 85.19 136 LEU A C 1
ATOM 1110 O O . LEU A 1 136 ? 18.487 -5.475 -13.524 1.00 85.19 136 LEU A O 1
ATOM 1114 N N . GLU A 1 137 ? 19.260 -3.551 -12.625 1.00 88.25 137 GLU A N 1
ATOM 1115 C CA . GLU A 1 137 ? 20.610 -3.591 -13.188 1.00 88.25 137 GLU A CA 1
ATOM 1116 C C . GLU A 1 137 ? 20.615 -3.710 -14.724 1.00 88.25 137 GLU A C 1
ATOM 1118 O O . GLU A 1 137 ? 21.437 -4.403 -15.330 1.00 88.25 137 GLU A O 1
ATOM 1123 N N . VAL A 1 138 ? 19.677 -3.028 -15.392 1.00 88.38 138 VAL A N 1
ATOM 1124 C CA . VAL A 1 138 ? 19.659 -2.931 -16.856 1.00 88.38 138 VAL A CA 1
ATOM 1125 C C . VAL A 1 138 ? 20.894 -2.149 -17.313 1.00 88.38 138 VAL A C 1
ATOM 1127 O O . VAL A 1 138 ? 21.102 -1.003 -16.921 1.00 88.38 138 VAL A O 1
ATOM 1130 N N . ALA A 1 139 ? 21.718 -2.767 -18.162 1.00 87.06 139 ALA A N 1
ATOM 1131 C CA . ALA A 1 139 ? 23.047 -2.262 -18.509 1.00 87.06 139 ALA A CA 1
ATOM 1132 C C . ALA A 1 139 ? 23.062 -0.812 -19.033 1.00 87.06 139 ALA A C 1
ATOM 1134 O O . ALA A 1 139 ? 23.998 -0.073 -18.737 1.00 87.06 139 ALA A O 1
ATOM 1135 N N . GLU A 1 140 ? 22.039 -0.398 -19.785 1.00 85.81 140 GLU A N 1
ATOM 1136 C CA . GLU A 1 140 ? 21.936 0.950 -20.358 1.00 85.81 140 GLU A CA 1
ATOM 1137 C C . GLU A 1 140 ? 21.864 2.065 -19.318 1.00 85.81 140 GLU A C 1
ATOM 1139 O O . GLU A 1 140 ? 22.385 3.150 -19.556 1.00 85.81 140 GLU A O 1
ATOM 1144 N N . VAL A 1 141 ? 21.252 1.802 -18.163 1.00 87.81 141 VAL A N 1
ATOM 1145 C CA . VAL A 1 141 ? 21.029 2.829 -17.135 1.00 87.81 141 VAL A CA 1
ATOM 1146 C C . VAL A 1 141 ? 22.060 2.794 -16.010 1.00 87.81 141 VAL A C 1
ATOM 1148 O O . VAL A 1 141 ? 22.105 3.700 -15.187 1.00 87.81 141 VAL A O 1
ATOM 1151 N N . MET A 1 142 ? 22.946 1.794 -16.003 1.00 89.62 142 MET A N 1
ATOM 1152 C CA . MET A 1 142 ? 24.041 1.677 -15.027 1.00 89.62 142 MET A CA 1
ATOM 1153 C C . MET A 1 142 ? 25.130 2.737 -15.203 1.00 89.62 142 MET A C 1
ATOM 1155 O O . MET A 1 142 ? 25.933 2.970 -14.299 1.00 89.62 142 MET A O 1
ATOM 1159 N N . GLN A 1 143 ? 25.190 3.381 -16.367 1.00 88.81 143 GLN A N 1
ATOM 1160 C CA . GLN A 1 143 ? 26.141 4.450 -16.637 1.00 88.81 143 GLN A CA 1
ATOM 1161 C C . GLN A 1 143 ? 25.423 5.794 -16.612 1.00 88.81 143 GLN A C 1
ATOM 1163 O O . GLN A 1 143 ? 24.707 6.139 -17.547 1.00 88.81 143 GLN A O 1
ATOM 1168 N N . THR A 1 144 ? 25.680 6.600 -15.580 1.00 85.44 144 THR A N 1
ATOM 1169 C CA . THR A 1 144 ? 25.047 7.919 -15.406 1.00 85.44 144 THR A CA 1
ATOM 1170 C C . THR A 1 144 ? 25.197 8.814 -16.638 1.00 85.44 144 THR A C 1
ATOM 1172 O O . THR A 1 144 ? 24.259 9.514 -17.006 1.00 85.44 144 THR A O 1
ATOM 1175 N N . GLN A 1 145 ? 26.350 8.770 -17.315 1.00 87.25 145 GLN A N 1
ATOM 1176 C CA . GLN A 1 145 ? 26.560 9.554 -18.533 1.00 87.25 145 GLN A CA 1
ATOM 1177 C C . GLN A 1 145 ? 25.654 9.098 -19.685 1.00 87.25 145 GLN A C 1
ATOM 1179 O O . GLN A 1 145 ? 25.125 9.945 -20.395 1.00 87.25 145 GLN A O 1
ATOM 1184 N N . ALA A 1 146 ? 25.422 7.790 -19.836 1.00 87.50 146 ALA A N 1
ATOM 1185 C CA . ALA A 1 146 ? 24.525 7.263 -20.863 1.00 87.50 146 ALA A CA 1
ATOM 1186 C C . ALA A 1 146 ? 23.079 7.724 -20.622 1.00 87.50 146 ALA A C 1
ATOM 1188 O O . ALA A 1 146 ? 22.429 8.207 -21.541 1.00 87.50 146 ALA A O 1
ATOM 1189 N N . VAL A 1 147 ? 22.621 7.697 -19.364 1.00 88.94 147 VAL A N 1
ATOM 1190 C CA . VAL A 1 147 ? 21.286 8.187 -18.974 1.00 88.94 147 VAL A CA 1
ATOM 1191 C C . VAL A 1 147 ? 21.125 9.685 -19.258 1.00 88.94 147 VAL A C 1
ATOM 1193 O O . VAL A 1 147 ? 20.071 10.124 -19.721 1.00 88.94 147 VAL A O 1
ATOM 1196 N N . ILE A 1 148 ? 22.167 10.484 -19.001 1.00 89.00 148 ILE A N 1
ATOM 1197 C CA . ILE A 1 148 ? 22.178 11.920 -19.321 1.00 89.00 148 ILE A CA 1
ATOM 1198 C C . ILE A 1 148 ? 22.073 12.132 -20.835 1.00 89.00 148 ILE A C 1
ATOM 1200 O O . ILE A 1 148 ? 21.259 12.943 -21.284 1.00 89.00 148 ILE A O 1
ATOM 1204 N N . ASP A 1 149 ? 22.868 11.405 -21.618 1.00 90.94 149 ASP A N 1
ATOM 1205 C CA . ASP A 1 149 ? 22.885 11.525 -23.077 1.00 90.94 149 ASP A CA 1
ATOM 1206 C C . ASP A 1 149 ? 21.535 11.109 -23.687 1.00 90.94 149 ASP A C 1
ATOM 1208 O O . ASP A 1 149 ? 21.011 11.800 -24.566 1.00 90.94 149 ASP A O 1
ATOM 1212 N N . ASP A 1 150 ? 20.921 10.047 -23.167 1.00 91.56 150 ASP A N 1
ATOM 1213 C CA . ASP A 1 150 ? 19.605 9.553 -23.573 1.00 91.56 150 ASP A CA 1
ATOM 1214 C C . ASP A 1 150 ? 18.483 10.557 -23.257 1.00 91.56 150 ASP A C 1
ATOM 1216 O O . ASP A 1 150 ? 17.629 10.850 -24.110 1.00 91.56 150 ASP A O 1
ATOM 1220 N N . PHE A 1 151 ? 18.509 11.162 -22.065 1.00 90.81 151 PHE A N 1
ATOM 1221 C CA . PHE A 1 151 ? 17.567 12.215 -21.687 1.00 90.81 151 PHE A CA 1
ATOM 1222 C C . PHE A 1 151 ? 17.697 13.437 -22.605 1.00 90.81 151 PHE A C 1
ATOM 1224 O O . PHE A 1 151 ? 16.712 13.899 -23.192 1.00 90.81 151 PHE A O 1
ATOM 1231 N N . LEU A 1 152 ? 18.922 13.940 -22.792 1.00 90.50 152 LEU A N 1
ATOM 1232 C CA . LEU A 1 152 ? 19.191 15.086 -23.662 1.00 90.50 152 LEU A CA 1
ATOM 1233 C C . LEU A 1 152 ? 18.828 14.785 -25.121 1.00 90.50 152 LEU A C 1
ATOM 1235 O O . LEU A 1 152 ? 18.262 15.638 -25.808 1.00 90.50 152 LEU A O 1
ATOM 1239 N N . GLY A 1 153 ? 19.089 13.568 -25.597 1.00 88.81 153 GLY A N 1
ATOM 1240 C CA . GLY A 1 153 ? 18.706 13.106 -26.929 1.00 88.81 153 GLY A CA 1
ATOM 1241 C C . GLY A 1 153 ? 17.190 13.058 -27.140 1.00 88.81 153 GLY A C 1
ATOM 1242 O O . GLY A 1 153 ? 16.708 13.305 -28.249 1.00 88.81 153 GLY A O 1
ATOM 1243 N N . SER A 1 154 ? 16.426 12.785 -26.084 1.00 87.00 154 SER A N 1
ATOM 1244 C CA . SER A 1 154 ? 14.960 12.747 -26.119 1.00 87.00 154 SER A CA 1
ATOM 1245 C C . SER A 1 154 ? 14.354 14.153 -26.093 1.00 87.00 154 SER A C 1
ATOM 1247 O O . SER A 1 154 ? 13.458 14.458 -26.882 1.00 87.00 154 SER A O 1
ATOM 1249 N N . VAL A 1 155 ? 14.889 15.039 -25.246 1.00 86.94 155 VAL A N 1
ATOM 1250 C CA . VAL A 1 155 ? 14.401 16.419 -25.074 1.00 86.94 155 VAL A CA 1
ATOM 1251 C C . VAL A 1 155 ? 14.830 17.336 -26.223 1.00 86.94 155 VAL A C 1
ATOM 1253 O O . VAL A 1 155 ? 14.037 18.151 -26.690 1.00 86.94 155 VAL A O 1
ATOM 1256 N N . SER A 1 156 ? 16.053 17.196 -26.743 1.00 84.31 156 SER A N 1
ATOM 1257 C CA . SER A 1 156 ? 16.560 18.038 -27.842 1.00 84.31 156 SER A CA 1
ATOM 1258 C C . SER A 1 156 ? 15.728 17.922 -29.121 1.00 84.31 156 SER A C 1
ATOM 1260 O O . SER A 1 156 ? 15.561 18.907 -29.834 1.00 84.31 156 SER A O 1
ATOM 1262 N N . LYS A 1 157 ? 15.114 16.761 -29.378 1.00 78.19 157 LYS A N 1
ATOM 1263 C CA . LYS A 1 157 ? 14.197 16.548 -30.510 1.00 78.19 157 LYS A CA 1
ATOM 1264 C C . LYS A 1 157 ? 12.921 17.397 -30.429 1.00 78.19 157 LYS A C 1
ATOM 1266 O O . LYS A 1 157 ? 12.271 17.581 -31.452 1.00 78.19 157 LYS A O 1
ATOM 1271 N N . MET A 1 158 ? 12.599 17.940 -29.254 1.00 72.00 158 MET A N 1
ATOM 1272 C CA . MET A 1 158 ? 11.488 18.876 -29.041 1.00 72.00 158 MET A CA 1
ATOM 1273 C C . MET A 1 158 ? 11.885 20.341 -29.195 1.00 72.00 158 MET A C 1
ATOM 1275 O O . MET A 1 158 ? 11.021 21.174 -29.428 1.00 72.00 158 MET A O 1
ATOM 1279 N N . ALA A 1 159 ? 13.173 20.669 -29.075 1.00 59.84 159 ALA A N 1
ATOM 1280 C CA . ALA A 1 159 ? 13.661 22.044 -29.182 1.00 59.84 159 ALA A CA 1
ATOM 1281 C C . ALA A 1 159 ? 13.761 22.544 -30.639 1.00 59.84 159 ALA A C 1
ATOM 1283 O O . ALA A 1 159 ? 13.978 23.732 -30.863 1.00 59.84 159 ALA A O 1
ATOM 1284 N N . PHE A 1 160 ? 13.612 21.646 -31.620 1.00 54.06 160 PHE A N 1
ATOM 1285 C CA . PHE A 1 160 ? 13.701 21.941 -33.056 1.00 54.06 160 PHE A CA 1
ATOM 1286 C C . PHE A 1 160 ? 12.356 21.829 -33.804 1.00 54.06 160 PHE A C 1
ATOM 1288 O O . PHE A 1 160 ? 12.363 21.790 -35.035 1.00 54.06 160 PHE A O 1
ATOM 1295 N N . TYR A 1 161 ? 11.228 21.791 -33.083 1.00 48.25 161 TYR A N 1
ATOM 1296 C CA . TYR A 1 161 ? 9.866 21.840 -33.637 1.00 48.25 161 TYR 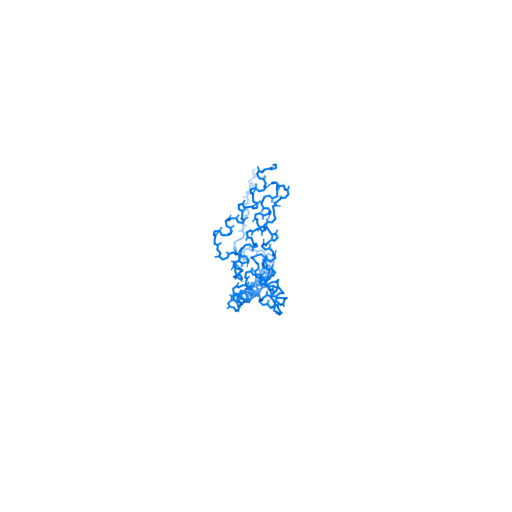A CA 1
ATOM 1297 C C . TYR A 1 161 ? 9.099 23.072 -33.158 1.00 48.25 161 TYR A C 1
ATOM 1299 O O . TYR A 1 161 ? 9.252 23.439 -31.972 1.00 48.25 161 TYR A O 1
#

pLDDT: mean 86.05, std 12.26, range [38.31, 98.19]